Protein AF-A0A2K6NQ44-F1 (afdb_monomer_lite)

Sequence (92 aa):
MYAKYATGENTSFVDTKKLPVIKKKVKKLEHQNKYESCSLWKDVTFNLKITESQERKEKEIQWEKRLFHKHGECWVYDEPLLKYLGASKHQV

Secondary structure (DSSP, 8-state):
-EEEPTTS-EEE---TTTS---PPP---GGGS-TTSHHHHTHHHHHHHHHHHHHHHHHTT-----TTEEEETTEEEESS-HHHHHTT-----

Organism: Rhinopithecus roxellana (NCBI:txid61622)

pLDDT: mean 77.15, std 13.24, range [33.28, 93.06]

InterPro domains:
  IPR037239 Oxysterol-binding protein superfamily [SSF144000] (3-84)

Radius of gyration: 21.15 Å; chains: 1; bounding box: 30×39×55 Å

Structure (mmCIF, N/CA/C/O backbone):
data_AF-A0A2K6NQ44-F1
#
_entry.id   AF-A0A2K6NQ44-F1
#
loop_
_atom_site.group_PDB
_atom_site.id
_atom_site.type_symbol
_atom_site.label_atom_id
_atom_site.label_alt_id
_atom_site.label_comp_id
_atom_site.label_asym_id
_atom_site.label_entity_id
_atom_site.label_seq_id
_atom_site.pdbx_PDB_ins_code
_atom_site.Cartn_x
_atom_site.Cartn_y
_atom_site.Cartn_z
_atom_site.occupancy
_atom_site.B_iso_or_equiv
_atom_site.auth_seq_id
_atom_site.auth_comp_id
_atom_site.auth_asym_id
_atom_site.auth_atom_id
_atom_site.pdbx_PDB_model_num
ATOM 1 N N . MET A 1 1 ? 9.206 -3.016 -16.860 1.00 71.94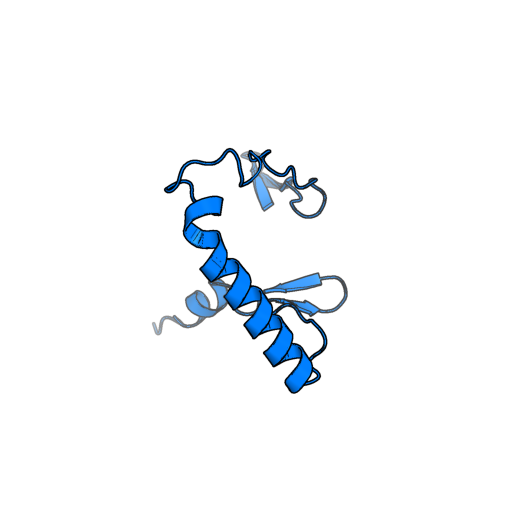 1 MET A N 1
ATOM 2 C CA . MET A 1 1 ? 8.489 -2.343 -17.973 1.00 71.94 1 MET A CA 1
ATOM 3 C C . MET A 1 1 ? 9.459 -2.227 -19.142 1.00 71.94 1 MET A C 1
ATOM 5 O O . MET A 1 1 ? 10.595 -1.852 -18.883 1.00 71.94 1 MET A O 1
ATOM 9 N N . TYR A 1 2 ? 9.066 -2.572 -20.373 1.00 74.31 2 TYR A N 1
ATOM 10 C CA . TYR A 1 2 ? 9.936 -2.483 -21.561 1.00 74.31 2 TYR A CA 1
ATOM 11 C C . TYR A 1 2 ? 9.532 -1.285 -22.421 1.00 74.31 2 TYR A C 1
ATOM 13 O O . TYR A 1 2 ? 8.338 -1.078 -22.634 1.00 74.31 2 TYR A O 1
ATOM 21 N N . ALA A 1 3 ? 10.508 -0.514 -22.900 1.00 77.56 3 ALA A N 1
ATOM 22 C CA . ALA A 1 3 ? 10.280 0.528 -23.899 1.00 77.56 3 ALA A CA 1
ATOM 23 C C . ALA A 1 3 ? 10.718 0.017 -25.273 1.00 77.56 3 ALA A C 1
ATOM 25 O O . ALA A 1 3 ? 11.734 -0.671 -25.375 1.00 77.56 3 ALA A O 1
ATOM 26 N N . LYS A 1 4 ? 9.939 0.359 -26.305 1.00 83.81 4 LYS A N 1
ATOM 27 C CA . LYS A 1 4 ? 10.314 0.166 -27.707 1.00 83.81 4 LYS A CA 1
ATOM 28 C C . LYS A 1 4 ? 10.767 1.504 -28.270 1.00 83.81 4 LYS A C 1
ATOM 30 O O . LYS A 1 4 ? 9.982 2.453 -28.266 1.00 83.81 4 LYS A O 1
ATOM 35 N N . TYR A 1 5 ? 12.002 1.581 -28.740 1.00 78.19 5 TYR A N 1
ATOM 36 C CA . TYR A 1 5 ? 12.540 2.795 -29.350 1.00 78.19 5 TYR A CA 1
ATOM 37 C C . TYR A 1 5 ? 12.364 2.764 -30.872 1.00 78.19 5 TYR A C 1
ATOM 39 O O . TYR A 1 5 ? 12.214 1.698 -31.469 1.00 78.19 5 TYR A O 1
ATOM 47 N N . ALA A 1 6 ? 12.390 3.936 -31.517 1.00 80.62 6 ALA A N 1
ATOM 48 C CA . ALA A 1 6 ? 12.270 4.056 -32.976 1.00 80.62 6 ALA A CA 1
ATOM 49 C C . ALA A 1 6 ? 13.390 3.313 -33.736 1.00 80.62 6 ALA A C 1
ATOM 51 O O . ALA A 1 6 ? 13.221 2.966 -34.899 1.00 80.62 6 ALA A O 1
ATOM 52 N N . THR A 1 7 ? 14.503 3.019 -33.057 1.00 81.50 7 THR A N 1
ATOM 53 C CA . THR A 1 7 ? 15.618 2.187 -33.534 1.00 81.50 7 THR A CA 1
ATOM 54 C C . THR A 1 7 ? 15.289 0.689 -33.595 1.00 81.50 7 THR A C 1
ATOM 56 O O . THR A 1 7 ? 16.103 -0.091 -34.076 1.00 81.50 7 THR A O 1
ATOM 59 N N . GLY A 1 8 ? 14.114 0.264 -33.114 1.00 79.06 8 GLY A N 1
ATOM 60 C CA . GLY A 1 8 ? 13.716 -1.145 -33.020 1.00 79.06 8 GLY A CA 1
ATOM 61 C C . GLY A 1 8 ? 14.240 -1.862 -31.771 1.00 79.06 8 GLY A C 1
ATOM 62 O O . GLY A 1 8 ? 13.912 -3.027 -31.547 1.00 79.06 8 GLY A O 1
ATOM 63 N N . GLU A 1 9 ? 15.017 -1.177 -30.931 1.00 76.19 9 GLU A N 1
ATOM 64 C CA . GLU A 1 9 ? 15.553 -1.734 -29.692 1.00 76.19 9 GLU A CA 1
ATOM 65 C C . GLU A 1 9 ? 14.478 -1.807 -28.602 1.00 76.19 9 GLU A C 1
ATOM 67 O O . GLU A 1 9 ? 13.783 -0.827 -28.313 1.00 76.19 9 GLU A O 1
ATOM 72 N N . ASN A 1 10 ? 14.375 -2.975 -27.961 1.00 76.25 10 ASN A N 1
ATOM 73 C CA . ASN A 1 10 ? 13.549 -3.179 -26.775 1.00 76.25 10 ASN A CA 1
ATOM 74 C C . ASN A 1 10 ? 14.442 -3.353 -25.552 1.00 76.25 10 ASN A C 1
ATOM 76 O O . ASN A 1 10 ? 15.011 -4.425 -25.343 1.00 76.25 10 ASN A O 1
ATOM 80 N N . THR A 1 11 ? 14.522 -2.329 -24.708 1.00 79.88 11 THR A N 1
ATOM 81 C CA . THR A 1 11 ? 15.280 -2.388 -23.453 1.00 79.88 11 THR A CA 1
ATOM 82 C C . THR A 1 11 ? 14.358 -2.203 -22.250 1.00 79.88 11 THR A C 1
ATOM 84 O O . THR A 1 11 ? 13.242 -1.676 -22.342 1.00 79.88 11 THR A O 1
ATOM 87 N N . SER A 1 12 ? 14.786 -2.727 -21.097 1.00 76.94 12 SER A N 1
ATOM 88 C CA . SER A 1 12 ? 14.052 -2.561 -19.841 1.00 76.94 12 SER A CA 1
ATOM 89 C C . SER A 1 12 ? 14.110 -1.094 -19.422 1.00 76.94 12 SER A C 1
ATOM 91 O O . SER A 1 12 ? 15.131 -0.632 -18.927 1.00 76.94 12 SER A O 1
ATOM 93 N N . PHE A 1 13 ? 12.997 -0.385 -19.591 1.00 81.44 13 PHE A N 1
ATOM 94 C CA . PHE A 1 13 ? 12.862 1.033 -19.268 1.00 81.44 13 PHE A CA 1
ATOM 95 C C . PHE A 1 13 ? 12.987 1.286 -17.765 1.00 81.44 13 PHE A C 1
ATOM 97 O O . PHE A 1 13 ? 13.722 2.165 -17.331 1.00 81.44 13 PHE A O 1
ATOM 104 N N . VAL A 1 14 ? 12.273 0.491 -16.961 1.00 81.94 14 VAL A N 1
ATOM 105 C CA . VAL A 1 14 ? 12.256 0.617 -15.499 1.00 81.94 14 VAL A CA 1
ATOM 106 C C . VAL A 1 14 ? 12.067 -0.754 -14.848 1.00 81.94 14 VAL A C 1
ATOM 108 O O . VAL A 1 14 ? 11.123 -1.489 -15.180 1.00 81.94 14 VAL A O 1
ATOM 111 N N . ASP A 1 15 ? 12.938 -1.056 -13.879 1.00 81.06 15 ASP A N 1
ATOM 112 C CA . ASP A 1 15 ? 12.834 -2.204 -12.974 1.00 81.06 15 ASP A CA 1
ATOM 113 C C . ASP A 1 15 ? 12.170 -1.789 -11.652 1.00 81.06 15 ASP A C 1
ATOM 115 O O . ASP A 1 15 ? 12.810 -1.319 -10.711 1.00 81.06 15 ASP A O 1
ATOM 119 N N . THR A 1 16 ? 10.856 -1.988 -11.570 1.00 80.88 16 THR A N 1
ATOM 120 C CA . THR A 1 16 ? 10.056 -1.650 -10.387 1.00 80.88 16 THR A CA 1
ATOM 121 C C . THR A 1 16 ? 10.364 -2.518 -9.164 1.00 80.88 16 THR A C 1
ATOM 123 O O . THR A 1 16 ? 9.895 -2.188 -8.079 1.00 80.88 16 THR A O 1
ATOM 126 N N . LYS A 1 17 ? 11.133 -3.612 -9.300 1.00 80.81 17 LYS A N 1
ATOM 127 C CA . LYS A 1 17 ? 11.566 -4.441 -8.160 1.00 80.81 17 LYS A CA 1
ATOM 128 C C . LYS A 1 17 ? 12.798 -3.862 -7.472 1.00 80.81 17 LYS A C 1
ATOM 130 O O . LYS A 1 17 ? 12.955 -4.033 -6.268 1.00 80.81 17 LYS A O 1
ATOM 135 N N . LYS A 1 18 ? 13.675 -3.211 -8.242 1.00 79.94 18 LYS A N 1
ATOM 136 C CA . LYS A 1 18 ? 14.915 -2.599 -7.740 1.00 79.94 18 LYS A CA 1
ATOM 137 C C . LYS A 1 18 ? 14.720 -1.163 -7.270 1.00 79.94 18 LYS A C 1
ATOM 139 O O . LYS A 1 18 ? 15.527 -0.668 -6.488 1.00 79.94 18 LYS A O 1
ATOM 144 N N . LEU A 1 19 ? 13.669 -0.488 -7.735 1.00 82.88 19 LEU A N 1
ATOM 145 C CA . LEU A 1 19 ? 13.369 0.866 -7.290 1.00 82.88 19 LEU A CA 1
ATOM 146 C C . LEU A 1 19 ? 12.938 0.887 -5.813 1.00 82.88 19 LEU A C 1
ATOM 148 O O . LEU A 1 19 ? 12.052 0.123 -5.420 1.00 82.88 19 LEU A O 1
ATOM 152 N N . PRO A 1 20 ? 13.510 1.781 -4.988 1.00 85.38 20 PRO A N 1
ATOM 153 C CA . PRO A 1 20 ? 1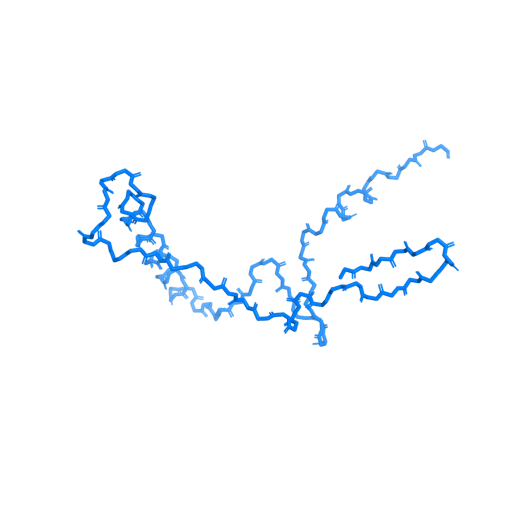3.092 1.922 -3.604 1.00 85.38 20 PRO A CA 1
ATOM 154 C C . PRO A 1 20 ? 11.686 2.523 -3.525 1.00 85.38 20 PRO A C 1
ATOM 156 O O . PRO A 1 20 ? 11.344 3.476 -4.227 1.00 85.38 20 PRO A O 1
ATOM 159 N N . VAL A 1 21 ? 10.868 1.997 -2.616 1.00 91.19 21 VAL A N 1
ATOM 160 C CA . VAL A 1 21 ? 9.533 2.540 -2.352 1.00 91.19 21 VAL A CA 1
ATOM 161 C C . VAL A 1 21 ? 9.651 3.729 -1.403 1.00 91.19 21 VAL A C 1
ATOM 163 O O . VAL A 1 21 ? 9.865 3.564 -0.200 1.00 91.19 21 VAL A O 1
ATOM 166 N N . ILE A 1 22 ? 9.467 4.937 -1.929 1.00 91.69 22 ILE A N 1
ATOM 167 C CA . ILE A 1 22 ? 9.433 6.161 -1.125 1.00 91.69 22 ILE A CA 1
ATOM 168 C C . ILE A 1 22 ? 8.013 6.355 -0.591 1.00 91.69 22 ILE A C 1
ATOM 170 O O . ILE A 1 22 ? 7.069 6.596 -1.343 1.00 91.69 22 ILE A O 1
ATOM 174 N N . LYS A 1 23 ? 7.845 6.246 0.729 1.00 92.94 23 LYS A N 1
ATOM 175 C CA . LYS A 1 23 ? 6.545 6.446 1.378 1.00 92.94 23 LYS A CA 1
ATOM 176 C C . LYS A 1 23 ? 6.275 7.934 1.583 1.00 92.94 23 LYS A C 1
ATOM 178 O O . LYS A 1 23 ? 7.140 8.669 2.058 1.00 92.94 23 LYS A O 1
ATOM 183 N N . LYS A 1 24 ? 5.044 8.366 1.296 1.00 92.50 24 LYS A N 1
ATOM 184 C CA . LYS A 1 24 ? 4.588 9.719 1.636 1.00 92.50 24 LYS A CA 1
ATOM 185 C C . LYS A 1 24 ? 4.669 9.944 3.149 1.00 92.50 24 LYS A C 1
ATOM 187 O O . LYS A 1 24 ? 4.316 9.061 3.933 1.00 92.50 24 LYS A O 1
ATOM 192 N N . LYS A 1 25 ? 5.093 11.138 3.559 1.00 92.12 25 LYS A N 1
ATOM 193 C CA . LYS A 1 25 ? 5.008 11.562 4.959 1.00 92.12 25 LYS A CA 1
ATOM 194 C C . LYS A 1 25 ? 3.571 11.991 5.242 1.00 92.12 25 LYS A C 1
ATOM 196 O O . LYS A 1 25 ? 3.019 12.814 4.518 1.00 92.12 25 LYS A O 1
ATOM 201 N N . VAL A 1 26 ? 2.966 11.418 6.276 1.00 91.69 26 VAL A N 1
ATOM 202 C CA . VAL A 1 26 ? 1.606 11.747 6.720 1.00 91.69 26 VAL A CA 1
ATOM 203 C C . VAL A 1 26 ? 1.698 12.280 8.144 1.00 91.69 26 VAL A C 1
ATOM 205 O O . VAL A 1 26 ? 2.510 11.794 8.933 1.00 91.69 26 VAL A O 1
ATOM 208 N N . LYS A 1 27 ? 0.888 13.290 8.474 1.00 91.69 27 LYS A N 1
ATOM 209 C CA . LYS A 1 27 ? 0.793 13.808 9.843 1.00 91.69 27 LYS A CA 1
ATOM 210 C C . LYS A 1 27 ? 0.367 12.695 10.802 1.00 91.69 27 LYS A C 1
ATOM 212 O O . LYS A 1 27 ? -0.364 11.780 10.415 1.00 91.69 27 LYS A O 1
ATOM 217 N N . LYS A 1 28 ? 0.795 12.792 12.063 1.00 91.88 28 LYS A N 1
ATOM 218 C CA . LYS A 1 28 ? 0.289 11.918 13.131 1.00 91.88 28 LYS A CA 1
ATOM 219 C C . LYS A 1 28 ? -1.227 12.056 13.234 1.00 91.88 28 LYS A C 1
ATOM 221 O O . LYS A 1 28 ? -1.750 13.146 13.025 1.00 91.88 28 LYS A O 1
ATOM 226 N N . LEU A 1 29 ? -1.900 10.968 13.592 1.00 85.75 29 LEU A N 1
ATOM 227 C CA . LEU A 1 29 ? -3.360 10.891 13.600 1.00 85.75 29 LEU A CA 1
ATOM 228 C C . LEU A 1 29 ? -4.016 11.936 14.522 1.00 85.75 29 LEU A C 1
ATOM 230 O O . LEU A 1 29 ? -5.039 12.499 14.164 1.00 85.75 29 LEU A O 1
ATOM 234 N N . GLU A 1 30 ? -3.374 12.264 15.646 1.00 88.69 30 GLU A N 1
ATOM 235 C CA . GLU A 1 30 ? -3.801 13.320 16.585 1.00 88.69 30 GLU A CA 1
ATOM 236 C C . GLU A 1 30 ? -3.878 14.722 15.952 1.00 88.69 30 GLU A C 1
ATOM 238 O O . GLU A 1 30 ? -4.611 15.576 16.431 1.00 88.69 30 GLU A O 1
ATOM 243 N N . HIS A 1 31 ? -3.129 14.958 14.870 1.00 89.44 31 HIS A N 1
ATOM 244 C CA . HIS A 1 31 ? -3.055 16.245 14.170 1.00 89.44 31 HIS A CA 1
ATOM 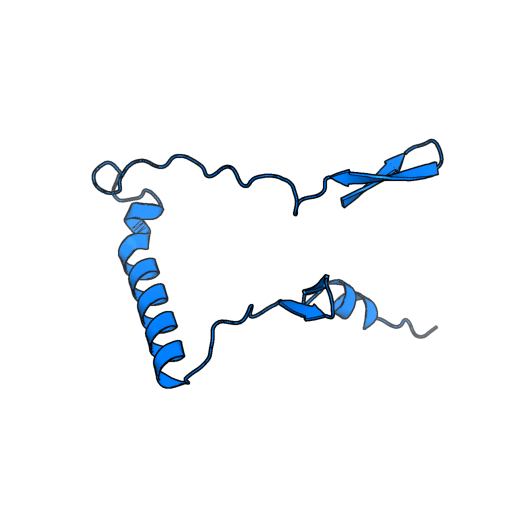245 C C . HIS A 1 31 ? -3.813 16.237 12.833 1.00 89.44 31 HIS A C 1
ATOM 247 O O . HIS A 1 31 ? -3.629 17.145 12.019 1.00 89.44 31 HIS A O 1
ATOM 253 N N . GLN A 1 32 ? -4.584 15.183 12.559 1.00 88.88 32 GLN A N 1
ATOM 254 C CA . GLN A 1 32 ? -5.403 15.072 11.356 1.00 88.88 32 GLN A CA 1
ATOM 255 C C . GLN A 1 32 ? -6.827 15.538 11.644 1.00 88.88 32 GLN A C 1
ATOM 257 O O . GLN A 1 32 ? -7.387 15.257 12.703 1.00 88.88 32 GLN A O 1
ATOM 262 N N . ASN A 1 33 ? -7.446 16.200 10.672 1.00 87.50 33 ASN A N 1
ATOM 263 C CA . ASN A 1 33 ? -8.849 16.580 10.776 1.00 87.50 33 ASN A CA 1
ATOM 264 C C . ASN A 1 33 ? -9.771 15.349 10.736 1.00 87.50 33 ASN A C 1
ATOM 266 O O . ASN A 1 33 ? -9.425 14.300 10.191 1.00 87.50 33 ASN A O 1
ATOM 270 N N . LYS A 1 34 ? -10.997 15.502 11.251 1.00 86.44 34 LYS A N 1
ATOM 271 C CA . LYS A 1 34 ? -12.010 14.431 11.346 1.00 86.44 34 LYS A CA 1
ATOM 272 C C . LYS A 1 34 ? -12.283 13.697 10.024 1.00 86.44 34 LYS A C 1
ATOM 274 O O . LYS A 1 34 ? -12.554 12.503 10.033 1.00 86.44 34 LYS A O 1
ATOM 279 N N . TYR A 1 35 ? -12.218 14.409 8.901 1.00 91.44 35 TYR A N 1
ATOM 280 C CA . TYR A 1 35 ? -12.511 13.866 7.570 1.00 91.44 35 TYR A CA 1
ATOM 281 C C . TYR A 1 35 ? -11.256 13.571 6.737 1.00 91.44 35 TYR A C 1
ATOM 283 O O . TYR A 1 35 ? -11.364 13.234 5.560 1.00 91.44 35 TYR A O 1
ATOM 291 N N . GLU A 1 36 ? -10.057 13.673 7.319 1.00 87.56 36 GLU A N 1
ATOM 292 C CA . GLU A 1 36 ? -8.852 13.170 6.658 1.00 87.56 36 GLU A CA 1
ATOM 293 C C . GLU A 1 36 ? -8.860 11.642 6.632 1.00 87.56 36 GLU A C 1
ATOM 295 O O . GLU A 1 36 ? -9.225 10.991 7.607 1.00 87.56 36 GLU A O 1
ATOM 300 N N . SER A 1 37 ? -8.429 11.054 5.514 1.00 90.88 37 SER A N 1
ATOM 301 C CA . SER A 1 37 ? -8.653 9.634 5.226 1.00 90.88 37 SER A CA 1
ATOM 302 C C . SER A 1 37 ? -8.121 8.684 6.309 1.00 90.88 37 SER A C 1
ATOM 304 O O . SER A 1 37 ? -8.811 7.735 6.665 1.00 90.88 37 SER A O 1
ATOM 306 N N . CYS A 1 38 ? -6.919 8.916 6.856 1.00 85.56 38 CYS A N 1
ATOM 307 C CA . CYS A 1 38 ? -6.363 8.046 7.903 1.00 85.56 38 CYS A CA 1
ATOM 308 C C . CYS A 1 38 ? -7.093 8.192 9.249 1.00 85.56 38 CYS A C 1
ATOM 310 O O . CYS A 1 38 ? -7.169 7.214 9.987 1.00 85.56 38 CYS A O 1
ATOM 312 N N . SER A 1 39 ? -7.637 9.373 9.550 1.00 88.94 39 SER A N 1
ATOM 313 C CA . SER A 1 39 ? -8.457 9.620 10.739 1.00 88.94 39 SER A CA 1
ATOM 314 C C . SER A 1 39 ? -9.844 8.990 10.584 1.00 88.94 39 SER A C 1
ATOM 316 O O . SER A 1 39 ? -10.260 8.189 11.418 1.00 88.94 39 SER A O 1
ATOM 318 N N . LEU A 1 40 ? -10.507 9.255 9.455 1.00 92.06 40 LEU A N 1
ATOM 319 C CA . LEU A 1 40 ? -11.862 8.790 9.157 1.00 92.06 40 LEU A CA 1
ATOM 320 C C . LEU A 1 40 ? -11.973 7.259 9.115 1.00 92.06 40 LEU A C 1
ATOM 322 O O . LEU A 1 40 ? -12.941 6.694 9.611 1.00 92.06 40 LEU A O 1
ATOM 326 N N . TRP A 1 41 ? -10.982 6.579 8.533 1.00 93.06 41 TRP A N 1
ATOM 327 C CA . TRP A 1 41 ? -11.012 5.125 8.329 1.00 93.06 41 TRP A CA 1
ATOM 328 C C . TRP A 1 41 ? -10.259 4.331 9.403 1.00 93.06 41 TRP A C 1
ATOM 330 O O . TRP A 1 41 ? -10.014 3.133 9.225 1.00 93.06 41 TRP A O 1
ATOM 340 N N . LYS A 1 42 ? -9.870 4.964 10.517 1.00 90.56 42 LYS A N 1
ATOM 341 C CA . LYS A 1 42 ? -9.050 4.327 11.557 1.00 90.56 42 LYS A CA 1
ATOM 342 C C . LYS A 1 42 ? -9.683 3.040 12.087 1.00 90.56 42 LYS A C 1
ATOM 344 O O . LYS A 1 42 ? -9.027 2.003 12.089 1.00 90.56 42 LYS A O 1
ATOM 349 N N . ASP A 1 43 ? -10.948 3.091 12.488 1.00 88.62 43 ASP A N 1
ATOM 350 C CA . ASP A 1 43 ? -11.590 1.949 13.146 1.00 88.62 43 ASP A CA 1
ATOM 351 C C . ASP A 1 43 ? -11.899 0.823 12.155 1.00 88.62 43 ASP A C 1
ATOM 353 O O . ASP A 1 43 ? -11.700 -0.351 12.457 1.00 88.62 43 ASP A O 1
ATOM 357 N N . VAL A 1 44 ? -12.289 1.171 10.926 1.00 92.38 44 VAL A N 1
ATOM 358 C CA . VAL A 1 44 ? -12.500 0.194 9.848 1.00 92.38 44 VAL A CA 1
ATOM 359 C C . VAL A 1 44 ? -11.198 -0.540 9.531 1.00 92.38 44 VAL A C 1
ATOM 361 O O . VAL A 1 44 ? -11.167 -1.767 9.509 1.00 92.38 44 VAL A O 1
ATOM 364 N N . THR A 1 45 ? -10.099 0.192 9.329 1.00 91.19 45 THR A N 1
ATOM 365 C CA . THR A 1 45 ? -8.798 -0.418 9.008 1.00 91.19 45 THR A CA 1
ATOM 366 C C . THR A 1 45 ? -8.227 -1.232 10.167 1.00 91.19 45 THR A C 1
ATOM 368 O O . THR A 1 45 ? -7.625 -2.281 9.934 1.00 91.19 45 THR A O 1
ATOM 371 N N . PHE A 1 46 ? -8.440 -0.791 11.408 1.00 88.88 46 PHE A N 1
ATOM 372 C CA . PHE A 1 46 ? -8.058 -1.538 12.601 1.00 88.88 46 PHE A CA 1
ATOM 373 C C . PHE A 1 46 ? -8.804 -2.872 12.697 1.00 88.88 46 PHE A C 1
ATOM 375 O O . PHE A 1 46 ? -8.165 -3.917 12.826 1.00 88.88 46 PHE A O 1
ATOM 382 N N . ASN A 1 47 ? -10.130 -2.851 12.551 1.00 86.81 47 ASN A N 1
ATOM 383 C CA . ASN A 1 47 ? -10.947 -4.058 12.638 1.00 86.81 47 ASN A CA 1
ATOM 384 C C . ASN A 1 47 ? -10.663 -5.028 11.487 1.00 86.81 47 ASN A C 1
ATOM 386 O O . ASN A 1 47 ? -10.475 -6.210 11.745 1.00 86.81 47 ASN A O 1
ATOM 390 N N . LEU A 1 48 ? -10.502 -4.543 10.249 1.00 87.06 48 LEU A N 1
ATOM 391 C CA . LEU A 1 48 ? -10.098 -5.391 9.118 1.00 87.06 48 LEU A CA 1
ATOM 392 C C . LEU A 1 48 ? -8.776 -6.117 9.389 1.00 87.06 48 LEU A C 1
ATOM 394 O O . LEU A 1 48 ? -8.650 -7.306 9.105 1.00 87.06 48 LEU A O 1
ATOM 398 N N . LYS A 1 49 ? -7.799 -5.416 9.972 1.00 84.31 49 LYS A N 1
ATOM 399 C CA . LYS A 1 49 ? -6.499 -6.000 10.311 1.00 84.31 49 LYS A CA 1
ATOM 400 C C . LYS A 1 49 ? -6.610 -7.054 11.416 1.00 84.31 49 LYS A C 1
ATOM 402 O O . LYS A 1 49 ? -5.900 -8.056 11.368 1.00 84.31 49 LYS A O 1
ATOM 407 N N . ILE A 1 50 ? -7.470 -6.828 12.410 1.00 82.75 50 ILE A N 1
ATOM 408 C CA . ILE A 1 50 ? -7.705 -7.788 13.495 1.00 82.75 50 ILE A CA 1
ATOM 409 C C . ILE A 1 50 ? -8.416 -9.025 12.971 1.00 82.75 50 ILE A C 1
ATOM 411 O O . ILE A 1 50 ? -7.916 -10.122 13.196 1.00 82.75 50 ILE A O 1
ATOM 415 N N . THR A 1 51 ? -9.522 -8.857 12.248 1.00 79.12 51 THR A N 1
ATOM 416 C CA . THR A 1 51 ? -10.283 -9.969 11.671 1.00 79.12 51 THR A CA 1
ATOM 417 C C . THR A 1 51 ? -9.394 -10.800 10.755 1.00 79.12 51 THR A C 1
ATOM 419 O O . THR A 1 51 ? -9.302 -12.010 10.929 1.00 79.12 51 THR A O 1
ATOM 422 N N . GLU A 1 52 ? -8.625 -10.161 9.869 1.00 77.75 52 GLU A N 1
ATOM 423 C CA . GLU A 1 52 ? -7.666 -10.868 9.019 1.00 77.75 52 GLU A CA 1
ATOM 424 C C . GLU A 1 52 ? -6.613 -11.633 9.842 1.00 77.75 52 GLU A C 1
ATOM 426 O O . GLU A 1 52 ? -6.235 -12.749 9.488 1.00 77.75 52 GLU A O 1
ATOM 431 N N . SER A 1 53 ? -6.124 -11.057 10.943 1.00 73.56 53 SER A N 1
ATOM 432 C CA . SER A 1 53 ? -5.157 -11.725 11.818 1.00 73.56 53 SER A CA 1
ATOM 433 C C . SER A 1 53 ? -5.769 -12.891 12.599 1.00 73.56 53 SER A C 1
ATOM 435 O O . SER A 1 53 ? -5.076 -13.881 12.837 1.00 73.56 53 SER A O 1
ATOM 437 N N . GLN A 1 54 ? -7.026 -12.777 13.025 1.00 77.75 54 GLN A N 1
ATOM 438 C CA . GLN A 1 54 ? -7.749 -13.813 13.760 1.00 77.75 54 GLN A CA 1
ATOM 439 C C . GLN A 1 54 ? -8.091 -14.985 12.844 1.00 77.75 54 GLN A C 1
ATOM 441 O O . GLN A 1 54 ? -7.726 -16.112 13.161 1.00 77.75 54 GLN A O 1
ATOM 446 N N . GLU A 1 55 ? -8.647 -14.719 11.661 1.00 77.00 55 GLU A N 1
ATOM 447 C CA . GLU A 1 55 ? -8.931 -15.745 10.651 1.00 77.00 55 GLU A CA 1
ATOM 448 C C . GLU A 1 55 ? -7.676 -16.536 10.261 1.00 77.00 55 GLU A C 1
ATOM 450 O O . GLU A 1 55 ? -7.730 -17.748 10.057 1.00 77.00 55 GLU A O 1
ATOM 455 N N . ARG A 1 56 ? -6.523 -15.861 10.164 1.00 68.94 56 ARG A N 1
ATOM 456 C CA . ARG A 1 56 ? -5.237 -16.520 9.891 1.00 68.94 56 ARG A CA 1
ATOM 457 C C . ARG A 1 56 ? -4.808 -17.433 11.034 1.00 68.94 56 ARG A C 1
ATOM 459 O O . ARG A 1 56 ? -4.320 -18.529 10.772 1.00 68.94 56 ARG A O 1
ATOM 466 N N . LYS A 1 57 ? -4.982 -16.985 12.281 1.00 73.19 57 LYS A N 1
ATOM 467 C CA . LYS A 1 57 ? -4.637 -17.767 13.473 1.00 73.19 57 LYS A CA 1
ATOM 468 C C . LYS A 1 57 ? -5.544 -18.988 13.621 1.00 73.19 57 LYS A C 1
ATOM 470 O O . LYS A 1 57 ? -5.048 -20.059 13.939 1.00 73.19 57 LYS A O 1
ATOM 475 N N . GLU A 1 58 ? -6.840 -18.833 13.364 1.00 76.62 58 GLU A N 1
ATOM 476 C CA . GLU A 1 58 ? -7.824 -19.919 13.444 1.00 76.62 58 GLU A CA 1
ATOM 477 C C . GLU A 1 58 ? -7.625 -20.981 12.363 1.00 76.62 58 GLU A C 1
ATOM 479 O O . GLU A 1 58 ? -7.811 -22.163 12.627 1.00 76.62 58 GLU A O 1
ATOM 484 N N . LYS A 1 59 ? -7.223 -20.582 11.153 1.00 77.38 59 LYS A N 1
ATOM 485 C CA . LYS A 1 59 ? -7.009 -21.518 10.041 1.00 77.38 59 LYS A CA 1
ATOM 486 C C . LYS A 1 59 ? -5.591 -22.106 9.992 1.00 77.38 59 LYS A C 1
ATOM 488 O O . LYS A 1 59 ? -5.292 -22.833 9.053 1.00 77.38 59 LYS A O 1
ATOM 493 N N . GLU A 1 60 ? -4.713 -21.742 10.933 1.00 71.12 60 GLU A N 1
ATOM 494 C CA . GLU A 1 60 ? -3.269 -22.055 10.909 1.00 71.12 60 GLU A CA 1
ATOM 495 C C . GLU A 1 60 ? -2.593 -21.723 9.560 1.00 71.12 60 GLU A C 1
ATOM 497 O O . GLU A 1 60 ? -1.590 -22.319 9.164 1.00 71.12 60 GLU A O 1
ATOM 502 N N . ILE A 1 61 ? -3.134 -20.743 8.828 1.00 69.62 61 ILE A N 1
ATOM 503 C CA . ILE A 1 61 ? -2.642 -20.388 7.497 1.00 69.62 61 ILE A CA 1
ATOM 504 C C . ILE A 1 61 ? -1.415 -19.492 7.660 1.00 69.62 61 ILE A C 1
ATOM 506 O O . ILE A 1 61 ? -1.516 -18.324 8.055 1.00 69.62 61 ILE A O 1
ATOM 510 N N . GLN A 1 62 ? -0.249 -20.033 7.304 1.00 61.31 62 GLN A N 1
ATOM 511 C CA . GLN A 1 62 ? 0.970 -19.251 7.115 1.00 61.31 62 GLN A CA 1
ATOM 512 C C . GLN A 1 62 ? 0.742 -18.177 6.046 1.00 61.31 62 GLN A C 1
ATOM 514 O O . GLN A 1 62 ? 0.034 -18.382 5.061 1.00 61.31 62 GLN A O 1
ATOM 519 N N . TRP A 1 63 ? 1.297 -16.984 6.261 1.00 65.31 63 TRP A N 1
ATOM 520 C CA . TRP A 1 63 ? 1.100 -15.868 5.339 1.00 65.31 63 TRP A CA 1
ATOM 521 C C . TRP A 1 63 ? 1.607 -16.225 3.930 1.00 65.31 63 TRP A C 1
ATOM 523 O O . TRP A 1 63 ? 2.799 -16.437 3.718 1.00 65.31 63 TRP A O 1
ATOM 533 N N . GLU A 1 64 ? 0.696 -16.207 2.958 1.00 64.50 64 GLU A N 1
ATOM 534 C CA . GLU A 1 64 ? 1.017 -16.295 1.535 1.00 64.50 64 GLU A CA 1
AT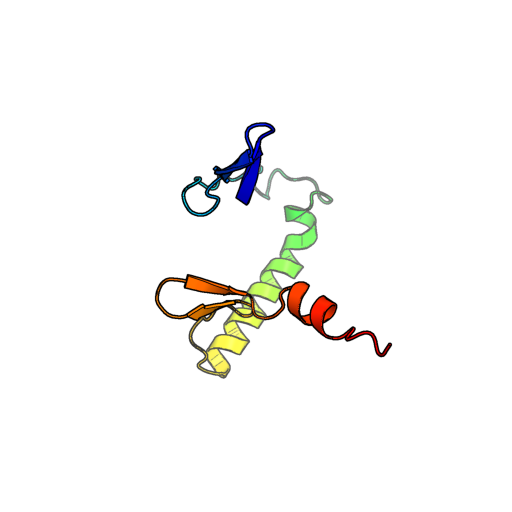OM 535 C C . GLU A 1 64 ? 0.349 -15.157 0.754 1.00 64.50 64 GLU A C 1
ATOM 537 O O . GLU A 1 64 ? -0.649 -14.556 1.177 1.00 64.50 64 GLU A O 1
ATOM 542 N N . LYS A 1 65 ? 0.937 -14.808 -0.392 1.00 63.06 65 LYS A N 1
ATOM 543 C CA . LYS A 1 65 ? 0.441 -13.726 -1.245 1.00 63.06 65 LYS A CA 1
ATOM 544 C C . LYS A 1 65 ? -0.786 -14.223 -2.013 1.00 63.06 65 LYS A C 1
ATOM 546 O O . LYS A 1 65 ? -0.660 -15.043 -2.907 1.00 63.06 65 LYS A O 1
ATOM 551 N N . ARG A 1 66 ? -1.961 -13.667 -1.703 1.00 69.44 66 ARG A N 1
ATOM 552 C CA . ARG A 1 66 ? -3.273 -14.106 -2.231 1.00 69.44 66 ARG A CA 1
ATOM 553 C C . ARG A 1 66 ? -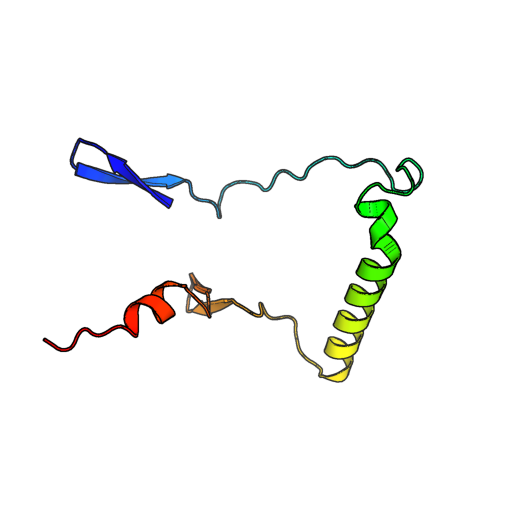3.416 -14.122 -3.756 1.00 69.44 66 ARG A C 1
ATOM 555 O O . ARG A 1 66 ? -4.244 -14.858 -4.265 1.00 69.44 66 ARG A O 1
ATOM 562 N N . LEU A 1 67 ? -2.680 -13.261 -4.452 1.00 74.06 67 LEU A N 1
ATOM 563 C CA . LEU A 1 67 ? -2.785 -13.080 -5.903 1.00 74.06 67 LEU A CA 1
ATOM 564 C C . LEU A 1 67 ? -1.489 -13.438 -6.634 1.00 74.06 67 LEU A C 1
ATOM 566 O O . LEU A 1 67 ? -1.374 -13.176 -7.829 1.00 74.06 67 LEU A O 1
ATOM 570 N N . PHE A 1 68 ? -0.471 -13.903 -5.908 1.00 71.88 68 PHE A N 1
ATOM 571 C CA . PHE A 1 68 ? 0.821 -14.201 -6.501 1.00 71.88 68 PHE A CA 1
ATOM 572 C C . PHE A 1 68 ? 1.410 -15.462 -5.895 1.00 71.88 68 PHE A C 1
ATOM 574 O O . PHE A 1 68 ? 1.785 -15.460 -4.724 1.00 71.88 68 PHE A O 1
ATOM 581 N N . HIS A 1 69 ? 1.648 -16.477 -6.710 1.00 83.69 69 HIS A N 1
ATOM 582 C CA . HIS A 1 69 ? 2.433 -17.631 -6.290 1.00 83.69 69 HIS A CA 1
ATOM 583 C C . HIS A 1 69 ? 3.881 -17.526 -6.788 1.00 83.69 69 HIS A C 1
ATOM 585 O O . HIS A 1 69 ? 4.193 -16.876 -7.795 1.00 83.69 69 HIS A O 1
ATOM 591 N N . LYS A 1 70 ? 4.802 -18.140 -6.038 1.00 76.06 70 LYS A N 1
ATOM 592 C CA . LYS A 1 70 ? 6.218 -18.227 -6.405 1.00 76.06 70 LYS A CA 1
ATOM 593 C C . LYS A 1 70 ? 6.392 -19.366 -7.413 1.00 76.06 70 LYS A C 1
ATOM 595 O O . LYS A 1 70 ? 6.066 -20.508 -7.110 1.00 76.06 70 LYS A O 1
ATOM 600 N N . HIS A 1 71 ? 6.932 -19.060 -8.586 1.00 75.56 71 HIS A N 1
ATOM 601 C CA . HIS A 1 71 ? 7.298 -20.030 -9.614 1.00 75.56 71 HIS A CA 1
ATOM 602 C C . HIS A 1 71 ? 8.804 -19.913 -9.886 1.00 75.56 71 HIS A C 1
ATOM 604 O O . HIS A 1 71 ? 9.259 -18.979 -10.552 1.00 75.56 71 HIS A O 1
ATOM 610 N N . GLY A 1 72 ? 9.592 -20.821 -9.299 1.00 82.38 72 GLY A N 1
ATOM 611 C CA . GLY A 1 72 ? 11.057 -20.736 -9.306 1.00 82.38 72 GLY A CA 1
ATOM 612 C C . GLY A 1 72 ? 11.552 -19.458 -8.617 1.00 82.38 72 GLY A C 1
ATOM 613 O O . GLY A 1 72 ? 11.289 -19.239 -7.433 1.00 82.38 72 GLY A O 1
ATOM 614 N N . GLU A 1 73 ? 12.241 -18.594 -9.362 1.00 79.00 73 GLU A N 1
ATOM 615 C CA . GLU A 1 73 ? 12.708 -17.278 -8.890 1.00 79.00 73 GLU A CA 1
ATOM 616 C C . GLU A 1 73 ? 11.718 -16.130 -9.175 1.00 79.00 73 GLU A C 1
ATOM 618 O O . GLU A 1 73 ? 11.903 -14.997 -8.721 1.00 79.00 73 GLU A O 1
ATOM 623 N N . CYS A 1 74 ? 10.637 -16.408 -9.906 1.00 70.06 74 CYS A N 1
ATOM 624 C CA . CYS A 1 74 ? 9.664 -15.416 -10.348 1.00 70.06 74 CYS A CA 1
ATOM 625 C C . CYS A 1 74 ? 8.376 -15.468 -9.513 1.00 70.06 74 CYS A C 1
ATOM 627 O O . CYS A 1 74 ? 8.007 -16.498 -8.959 1.00 70.06 74 CYS A O 1
ATOM 629 N N . TRP A 1 75 ? 7.668 -14.340 -9.428 1.00 78.62 75 TRP A N 1
ATOM 630 C CA . TRP A 1 75 ? 6.314 -14.275 -8.870 1.00 78.62 75 TRP A CA 1
ATOM 631 C C . TRP A 1 75 ? 5.335 -14.153 -10.027 1.00 78.62 75 TRP A C 1
ATOM 633 O O . TRP A 1 75 ? 5.461 -13.231 -10.836 1.00 78.62 75 TRP A O 1
ATOM 643 N N . VAL A 1 76 ? 4.390 -15.080 -10.106 1.00 77.38 76 VAL A N 1
ATOM 644 C CA . VAL A 1 76 ? 3.364 -15.109 -11.147 1.00 77.38 76 VAL A CA 1
ATOM 645 C C . VAL A 1 76 ? 2.079 -14.573 -10.540 1.00 77.38 76 VAL A C 1
ATOM 647 O O . VAL A 1 76 ? 1.665 -15.038 -9.486 1.00 77.38 76 VAL A O 1
ATOM 650 N N . TYR A 1 77 ? 1.485 -13.564 -11.179 1.00 78.19 77 TYR A N 1
ATOM 651 C CA . TYR A 1 77 ? 0.163 -13.062 -10.805 1.00 78.19 77 TYR A CA 1
ATOM 652 C C . TYR A 1 77 ? -0.898 -14.087 -11.212 1.00 78.19 77 TYR A C 1
ATOM 654 O O . TYR A 1 77 ? -0.834 -14.617 -12.323 1.00 78.19 77 TYR A O 1
ATOM 662 N N . ASP A 1 78 ? -1.861 -14.358 -10.338 1.00 76.44 78 ASP A N 1
ATOM 663 C CA . ASP A 1 78 ? -2.867 -15.404 -10.534 1.00 76.44 78 ASP A CA 1
ATOM 664 C C . ASP A 1 78 ? -4.007 -14.979 -11.463 1.00 76.44 78 ASP A C 1
ATOM 666 O O . ASP A 1 78 ? -4.530 -15.808 -12.212 1.00 76.44 78 ASP A O 1
ATOM 670 N N . GLU A 1 79 ? -4.320 -13.683 -11.521 1.00 75.44 79 GLU A N 1
ATOM 671 C CA . GLU A 1 79 ? -5.424 -13.135 -12.323 1.00 75.44 79 GLU A CA 1
ATOM 672 C C . GLU A 1 79 ? -4.976 -12.149 -13.418 1.00 75.44 79 GLU A C 1
ATOM 674 O O . GLU A 1 79 ? -5.547 -11.063 -13.546 1.00 75.44 79 GLU A O 1
ATOM 679 N N . PRO A 1 80 ? -3.941 -12.439 -14.227 1.00 74.25 80 PRO A N 1
ATOM 680 C CA . PRO A 1 80 ? -3.512 -11.498 -15.244 1.00 74.25 80 PRO A CA 1
ATOM 681 C C . PRO A 1 80 ? -4.665 -11.283 -16.215 1.00 74.25 80 PRO A C 1
ATOM 683 O O . PRO A 1 80 ? -5.248 -12.243 -16.713 1.00 74.25 80 PRO A O 1
ATOM 686 N N . LEU A 1 81 ? -4.959 -10.018 -16.521 1.00 59.12 81 LEU A N 1
ATOM 687 C CA . LEU A 1 81 ? -5.974 -9.628 -17.508 1.00 59.12 81 LEU A CA 1
ATOM 688 C C . LEU A 1 81 ? -5.803 -10.395 -18.834 1.00 59.12 81 LEU A C 1
ATOM 690 O O . LEU A 1 81 ? -6.774 -10.703 -19.515 1.00 59.12 81 LEU A O 1
ATOM 694 N N . LEU A 1 82 ? -4.567 -10.796 -19.147 1.00 62.75 82 LEU A N 1
ATOM 695 C CA . LEU A 1 82 ? -4.205 -11.650 -20.275 1.00 62.75 82 LEU A CA 1
ATOM 696 C C . LEU A 1 82 ? -4.917 -13.023 -20.291 1.00 62.75 82 LEU A C 1
ATOM 698 O O . LEU A 1 82 ? -5.243 -13.505 -21.372 1.00 62.75 82 LEU A O 1
ATOM 702 N N . LYS A 1 83 ? -5.213 -13.636 -19.130 1.00 59.84 83 LYS A N 1
ATOM 703 C CA . LYS A 1 83 ? -6.031 -14.866 -19.037 1.00 59.84 83 LYS A CA 1
ATOM 704 C C . LYS A 1 83 ? -7.461 -14.633 -19.530 1.00 59.84 83 LYS A C 1
ATOM 706 O O . LYS A 1 83 ? -8.025 -15.512 -20.172 1.00 59.84 83 LYS A O 1
ATOM 711 N N . TYR A 1 84 ? -8.022 -13.450 -19.278 1.00 58.75 84 TYR A N 1
ATOM 712 C CA . TYR A 1 84 ? -9.373 -13.087 -19.716 1.00 58.75 84 TYR A CA 1
ATOM 713 C C . TYR A 1 84 ? -9.420 -12.691 -21.197 1.00 58.75 84 TYR A C 1
ATOM 715 O O . TYR A 1 84 ? -10.391 -12.986 -21.887 1.00 58.75 84 TYR A O 1
ATOM 723 N N . LEU A 1 85 ? -8.345 -12.091 -21.716 1.00 58.56 85 LEU A N 1
ATOM 724 C CA . LEU A 1 85 ? -8.231 -11.730 -23.133 1.00 58.56 85 LEU A CA 1
ATOM 725 C C . LEU A 1 85 ? -8.007 -12.952 -24.047 1.00 58.56 85 LEU A C 1
ATOM 727 O O . LEU A 1 85 ? -8.412 -12.926 -25.205 1.00 58.56 85 LEU A O 1
ATOM 731 N N . GLY A 1 86 ? -7.414 -14.037 -23.534 1.00 55.00 86 GLY A N 1
ATOM 732 C CA . GLY A 1 86 ? -7.193 -15.286 -24.279 1.00 55.00 86 GLY A CA 1
ATOM 733 C C . GLY A 1 86 ? -8.419 -16.204 -24.411 1.00 55.00 86 GLY A C 1
ATOM 734 O O . GLY A 1 86 ? -8.366 -17.171 -25.170 1.00 55.00 86 GLY A O 1
ATOM 735 N N . ALA A 1 87 ? -9.517 -15.919 -23.700 1.00 52.69 87 ALA A N 1
ATOM 736 C CA . ALA A 1 87 ? -10.758 -16.697 -23.774 1.00 52.69 87 ALA A CA 1
ATOM 737 C C . ALA A 1 87 ? -11.642 -16.328 -24.981 1.00 52.69 87 ALA A C 1
ATOM 739 O O . ALA A 1 87 ? -12.580 -17.054 -25.297 1.00 52.69 87 ALA A O 1
ATOM 740 N N . SER A 1 88 ? -11.322 -15.248 -25.702 1.00 49.53 88 SER A N 1
ATOM 741 C CA . SER A 1 88 ? -12.001 -14.883 -2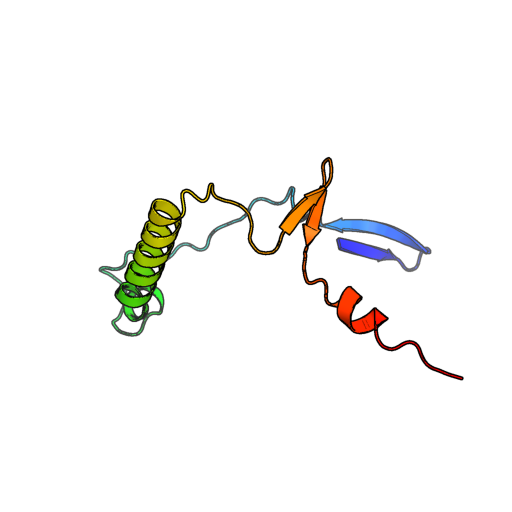6.949 1.00 49.53 88 SER A CA 1
ATOM 742 C C . SER A 1 88 ? -11.262 -15.480 -28.151 1.00 49.53 88 SER A C 1
ATOM 744 O O . SER A 1 88 ? -10.683 -14.769 -28.973 1.00 49.53 88 SER A O 1
ATOM 746 N N . LYS A 1 89 ? -11.230 -16.818 -28.247 1.00 43.25 89 LYS A N 1
ATOM 747 C CA . LYS A 1 89 ? -10.850 -17.474 -29.504 1.00 43.25 89 LYS A CA 1
ATOM 748 C C . LYS A 1 89 ? -11.953 -17.186 -30.519 1.00 43.25 89 LYS A C 1
ATOM 750 O O . LYS A 1 89 ? -13.035 -17.758 -30.441 1.00 43.25 89 LYS A O 1
ATOM 755 N N . HIS A 1 90 ? -11.670 -16.259 -31.428 1.00 36.44 90 HIS A N 1
ATOM 756 C CA . HIS A 1 90 ? -12.474 -16.020 -32.615 1.00 36.44 90 HIS A CA 1
ATOM 757 C C . HIS A 1 90 ? -12.570 -17.315 -33.423 1.00 36.44 90 HIS A C 1
ATOM 759 O O . HIS A 1 90 ? -11.565 -17.855 -33.880 1.00 36.44 90 HIS A O 1
ATOM 765 N N . GLN A 1 91 ? -13.798 -17.801 -33.553 1.00 35.28 91 GLN A N 1
ATOM 766 C CA . GLN A 1 91 ? -14.226 -18.715 -34.592 1.00 35.28 91 GLN A CA 1
ATOM 767 C C . GLN A 1 91 ? -14.421 -17.879 -35.860 1.00 35.28 91 GLN A C 1
ATOM 769 O O . GLN A 1 91 ? -15.408 -17.152 -35.948 1.00 35.28 91 GLN A O 1
ATOM 774 N N . VAL A 1 92 ? -13.470 -17.957 -36.792 1.00 33.28 92 VAL A N 1
ATOM 775 C CA . VAL A 1 92 ? -13.688 -17.790 -38.239 1.00 33.28 92 VAL A CA 1
ATOM 776 C C . VAL A 1 92 ? -12.745 -18.746 -38.952 1.00 33.28 92 VAL A C 1
ATOM 778 O O . VAL A 1 92 ? -11.537 -18.701 -38.631 1.00 33.28 92 VAL A O 1
#

Foldseek 3Di:
DWDQDPVRDIDDPDDPVPDDDDDDDDDDLVPDDCPDPCNVCVVVVVVVVVVVVVVCVVVVPDDDDPQWDDDPPDTDGNPPVVVVVVVPPDDD

=== Feature glossary ===
The record interleaves many kinds of information about one protein. Here is each kind framed as the question it answers.

Q: What does the local fold look like, residue by residue?
A: A 3Di character summarizes, for each residue, the relative orientation of the Cα frame of its nearest spatial neighbor. Because it encodes fold topology rather than chemistry, 3Di alignments detect remote structural similarity that sequence alignment misses.

Q: Which residues are in helices, strands, or loops?
A: Secondary structure is the local, repeating backbone conformation. DSSP classifies it into eight states by reading the hydrogen-bond network: three helix types (H, G, I), two β types (E, B), two non-regular types (T, S), and unstructured coil (-).

Q: How big and how compact is the whole molecule?
A: Three whole-structure scalars: the radius of gyration (RMS distance of Cα from centroid, in Å), the count of Cα–Cα contacts (pairs closer than 8 Å and separated by more than four residues in sequence — i.e. tertiary, not local, contacts), and the bounding-box dimensions. Together they distinguish compact globular folds from extended fibres or disordered chains.

Q: How confident is the AlphaFold model at each residue?
A: For AlphaFold models, the B-factor field carries pLDDT — the model's own estimate of local accuracy on a 0–100 scale. Regions with pLDDT<50 should be treated as essentially unmodeled; they often correspond to intrinsically disordered segments.

Q: What family and function is it annotated with?
A: Functional annotations link the protein to curated databases. InterPro entries identify conserved domains and families by matching the sequence against member-database signatures (Pfam, PROSITE, CDD, …). Gene Ontology (GO) terms describe molecular function, biological process, and cellular component in a controlled vocabulary. CATH places the structure in a hierarchical fold classification (Class/Architecture/Topology/Homologous-superfamily). The organism is the source species.

Q: What known structures does this most resemble?
A: Nearest PDB neighbors are the top structural matches found by Foldseek when searching this structure against the entire Protein Data Bank. Each hit reports a TM-score (0 to 1; >0.5 almost always implies the same fold) and an E-value. These are *structural* homologs — they may share no detectable sequence similarity.

Q: Which residues are buried vs exposed?
A: Solvent-accessible surface area (SASA) is the area in Å² traced out by the centre of a 1.4 Å probe sphere (a water molecule) rolled over the protein's van der Waals surface (Shrake–Rupley / Lee–Richards construction). Buried residues have near-zero SASA; fully exposed residues can exceed 200 Å². The total SASA scales roughly with the number of surface residues.

Q: What are the backbone torsion angles?
A: φ (phi) and ψ (psi) are the two rotatable backbone dihedrals per residue: φ is the C(i-1)–N–Cα–C torsion, ψ is the N–Cα–C–N(i+1) torsion, both in degrees on (−180°, 180°]. α-helical residues cluster near (−60°, −45°); β-strand residues near (−120°, +130°). A Ramachandran plot is simply a scatter of (φ, ψ) for every residue.

Q: Are the domains correctly placed relative to each other?
A: Predicted aligned error is AlphaFold's pairwise confidence. Unlike pLDDT (per-residue), PAE is per-residue-pair and captures whether two parts of the structure are correctly placed relative to each other. Units are ångströms of expected positional error.

Q: What if only a Cα trace is available?
A: P-SEA three-state annotation labels each residue as helix, strand, or coil based purely on the geometry of the Cα trace. It serves as a fallback when the full backbone (and thus DSSP) is unavailable.

Q: What is the amino-acid chain?
A: This is the polypeptide sequence — one letter per residue, N-terminus first. Length ranges from a few dozen residues for small domains to over a thousand for large multi-domain proteins.

Q: What do the rendered images show?
A: The six renders are orthographic views along the three Cartesian axes in both directions. Representation (cartoon, sticks, or surface) and color scheme (sequence-rainbow or by-chain) vary across proteins so the training set covers all the common visualization conventions.

Q: What do the diagnostic plots show?
A: Plot images: a contact map (which residues are close in 3D, as an N×N binary image), a Ramachandran scatter (backbone torsion angles, revealing secondary-structure composition at a glance), and — for AlphaFold structures — a PAE heatmap (pairwise prediction confidence).

Q: How mobile is each atom in the crystal?
A: B-factor (Debye–Waller factor) reflects atomic displacement in the crystal lattice. It is an experimental observable (units Å²), not a prediction; low values mean the atom is pinned down, high values mean it moves or is heterogeneous across the crystal.

Q: Where is each backbone atom in 3D?
A: The mmCIF table is the protein's shape written out atom by atom. For each backbone N, Cα, C, and carbonyl O, it records an (x, y, z) coordinate triple in Å plus the residue type, chain letter, and residue number.